Protein AF-A0AAU9MK44-F1 (afdb_monomer_lite)

Organism: NCBI:txid75947

InterPro domains:
  IPR003656 Zinc finger, BED-type [PS50808] (21-81)
  IPR036236 Zinc finger C2H2 superfamily [SSF57667] (25-75)
  IPR053031 Cuticle-associated protein [PTHR34396] (19-85)

Sequence (104 aa):
MTQKELRDWINPTRRGEGRENCTAPVWNYFELEWIKEEDGIERKWVECNYCLQLLAADPNRNGTTSINKHYNGCKLNPDNKPKEVDDKQQKLSFTKAPNGEGHV

Secondary structure (DSSP, 8-state):
--HHHHHHHH-TT-------S---GGGGGEEEEEEE-TTS-EEEEEEETTT--EEE--TTTTTTHHHHHHHTT-TT-TT------------------TTS----

Foldseek 3Di:
DDPVVVVCVVDVPQPDDDPDDDDDPLCVQWDWDFDQDPVRDTFIWIAGPFPRDIDGPHCVPPNCPRSVCCSQPPPRPPVNDPPPPPVPPDDPDDDDDPPRDDDD

Radius of gyration: 20.93 Å; chains: 1; bounding box: 69×35×36 Å

Structure (mmCIF, N/CA/C/O backbone):
data_AF-A0AAU9MK44-F1
#
_entry.id   AF-A0AAU9MK44-F1
#
loop_
_atom_site.group_PDB
_atom_site.id
_atom_site.type_symbol
_atom_site.label_atom_id
_atom_site.label_alt_id
_atom_site.label_comp_id
_atom_site.label_asym_id
_atom_site.label_entity_id
_atom_site.label_seq_id
_atom_site.pdbx_PDB_ins_code
_atom_site.Cartn_x
_atom_site.Cartn_y
_atom_site.Cartn_z
_atom_site.occupancy
_atom_site.B_iso_or_equiv
_atom_site.auth_seq_id
_atom_site.auth_comp_id
_atom_site.auth_asym_id
_atom_site.auth_atom_id
_atom_site.pdbx_PDB_model_num
ATOM 1 N N . MET A 1 1 ? -11.901 -22.096 -12.424 1.00 49.41 1 MET A N 1
ATOM 2 C CA . MET A 1 1 ? -12.005 -20.970 -11.480 1.00 49.41 1 MET A CA 1
ATOM 3 C C . MET A 1 1 ? -10.617 -20.490 -11.141 1.00 49.41 1 MET A C 1
ATOM 5 O O . MET A 1 1 ? -9.848 -21.212 -10.517 1.00 49.41 1 MET A O 1
ATOM 9 N N . THR A 1 2 ? -10.277 -19.308 -11.626 1.00 55.03 2 THR A N 1
ATOM 10 C CA . THR A 1 2 ? -9.048 -18.601 -11.264 1.00 55.03 2 THR A CA 1
ATOM 11 C C . THR A 1 2 ? -9.226 -17.927 -9.898 1.00 55.03 2 THR A C 1
ATOM 13 O O . THR A 1 2 ? -10.346 -17.623 -9.495 1.00 55.03 2 THR A O 1
ATOM 16 N N . GLN A 1 3 ? -8.137 -17.672 -9.163 1.00 50.19 3 GLN A N 1
ATOM 17 C CA . GLN A 1 3 ? -8.198 -16.979 -7.860 1.00 50.19 3 GLN A CA 1
ATOM 18 C C . GLN A 1 3 ? -8.895 -15.608 -7.942 1.00 50.19 3 GLN A C 1
ATOM 20 O O . GLN A 1 3 ? -9.513 -15.168 -6.975 1.00 50.19 3 GLN A O 1
ATOM 25 N N . LYS A 1 4 ? -8.842 -14.969 -9.117 1.00 50.84 4 LYS A N 1
ATOM 26 C CA . LYS A 1 4 ? -9.552 -13.726 -9.430 1.00 50.84 4 LYS A CA 1
ATOM 27 C C . LYS A 1 4 ? -11.074 -13.910 -9.396 1.00 50.84 4 LYS A C 1
ATOM 29 O O . LYS A 1 4 ? -11.757 -13.164 -8.706 1.00 50.84 4 LYS A O 1
ATOM 34 N N . GLU A 1 5 ? -11.584 -14.959 -10.042 1.00 55.22 5 GLU A N 1
ATOM 35 C CA . GLU A 1 5 ? -13.020 -15.280 -10.068 1.00 55.22 5 GLU A CA 1
ATOM 36 C C . GLU A 1 5 ? -13.576 -15.622 -8.678 1.00 55.22 5 GLU A C 1
ATOM 38 O O . GLU A 1 5 ? -14.721 -15.294 -8.378 1.00 55.22 5 GLU A O 1
ATOM 43 N N . LEU A 1 6 ? -12.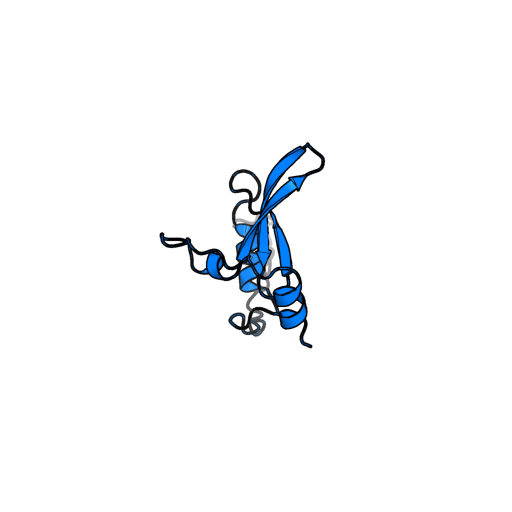765 -16.232 -7.803 1.00 58.38 6 LEU A N 1
ATOM 44 C CA . LEU A 1 6 ? -13.163 -16.511 -6.419 1.00 58.38 6 LEU A CA 1
ATOM 45 C C . LEU A 1 6 ? -13.332 -15.213 -5.604 1.00 58.38 6 LEU A C 1
ATOM 47 O O . LEU A 1 6 ? -14.253 -15.099 -4.801 1.00 58.38 6 LEU A O 1
ATOM 51 N N . ARG A 1 7 ? -12.466 -14.214 -5.828 1.00 54.72 7 ARG A N 1
ATOM 52 C CA . ARG A 1 7 ? -12.503 -12.918 -5.128 1.00 54.72 7 ARG A CA 1
ATOM 53 C C . ARG A 1 7 ? -13.651 -12.029 -5.613 1.00 54.72 7 ARG A C 1
ATOM 55 O O . ARG A 1 7 ? -14.341 -11.458 -4.770 1.00 54.72 7 ARG A O 1
ATOM 62 N N . ASP A 1 8 ? -13.890 -11.961 -6.928 1.00 58.19 8 ASP A N 1
ATOM 63 C CA . ASP A 1 8 ? -15.041 -11.246 -7.511 1.00 58.19 8 ASP A CA 1
ATOM 64 C C . ASP A 1 8 ? -16.387 -11.827 -7.006 1.00 58.19 8 ASP A C 1
ATOM 66 O O . ASP A 1 8 ? -17.354 -11.083 -6.853 1.00 58.19 8 ASP A O 1
ATOM 70 N N . TRP A 1 9 ? -16.449 -13.128 -6.676 1.00 56.31 9 TRP A N 1
ATOM 71 C CA . TRP A 1 9 ? -17.639 -13.766 -6.088 1.00 56.31 9 TRP A CA 1
ATOM 72 C C . TRP A 1 9 ? -17.825 -13.463 -4.591 1.00 56.31 9 TRP A C 1
ATOM 74 O O . TRP A 1 9 ? -18.950 -13.264 -4.139 1.00 56.31 9 TRP A O 1
ATOM 84 N N . ILE A 1 10 ? -16.736 -13.397 -3.815 1.00 57.56 10 ILE A N 1
ATOM 85 C CA . ILE A 1 10 ? -16.794 -13.142 -2.362 1.00 57.56 10 ILE A CA 1
ATOM 86 C C . ILE A 1 10 ? -17.027 -11.649 -2.053 1.00 57.56 10 ILE A C 1
ATOM 88 O O . ILE A 1 10 ? -17.623 -11.328 -1.028 1.00 57.56 10 ILE A O 1
ATOM 92 N N . ASN A 1 11 ? -16.577 -10.721 -2.906 1.00 49.50 11 ASN A N 1
ATOM 93 C CA . ASN A 1 11 ? -16.716 -9.276 -2.677 1.00 49.50 11 ASN A CA 1
ATOM 94 C C . ASN A 1 11 ? -17.042 -8.499 -3.971 1.00 49.50 11 ASN A C 1
ATOM 96 O O . ASN A 1 11 ? -16.169 -7.829 -4.528 1.00 49.50 11 ASN A O 1
ATOM 100 N N . PRO A 1 12 ? -18.305 -8.528 -4.433 1.00 45.81 12 PRO A N 1
ATOM 101 C CA . PRO A 1 12 ? -18.699 -7.942 -5.718 1.00 45.81 12 PRO A CA 1
ATOM 102 C C . PRO A 1 12 ? -18.720 -6.398 -5.759 1.00 45.81 12 PRO A C 1
ATOM 104 O O . PRO A 1 12 ? -18.832 -5.824 -6.838 1.00 45.81 12 PRO A O 1
ATOM 107 N N . THR A 1 13 ? -18.607 -5.700 -4.622 1.00 46.16 13 THR A N 1
ATOM 108 C CA . THR A 1 13 ? -18.880 -4.248 -4.505 1.00 46.16 13 THR A CA 1
ATOM 109 C C . THR A 1 13 ? -17.653 -3.344 -4.323 1.00 46.16 13 THR A C 1
ATOM 111 O O . THR A 1 13 ? -17.810 -2.149 -4.102 1.00 46.16 13 THR A O 1
ATOM 114 N N . ARG A 1 14 ? -16.418 -3.854 -4.420 1.00 50.38 14 ARG A N 1
ATOM 115 C CA . ARG A 1 14 ? -15.206 -3.084 -4.046 1.00 50.38 14 ARG A CA 1
ATOM 116 C C . ARG A 1 14 ? -14.522 -2.299 -5.173 1.00 50.38 14 ARG A C 1
ATOM 118 O O . ARG A 1 14 ? -13.396 -1.849 -4.989 1.00 50.38 14 ARG A O 1
ATOM 125 N N . ARG A 1 15 ? -15.145 -2.125 -6.342 1.00 46.78 15 ARG A N 1
ATOM 126 C CA . ARG A 1 15 ? -14.590 -1.230 -7.373 1.00 46.78 15 ARG A CA 1
ATOM 127 C C . ARG A 1 15 ? -14.925 0.204 -6.982 1.00 46.78 15 ARG A C 1
ATOM 129 O O . ARG A 1 15 ? -16.025 0.669 -7.247 1.00 46.78 15 ARG A O 1
ATOM 136 N N . GLY A 1 16 ? -13.995 0.859 -6.291 1.00 46.72 16 GLY A N 1
ATOM 137 C CA . GLY A 1 16 ? -14.136 2.244 -5.862 1.00 46.72 16 GLY A CA 1
ATOM 138 C C . GLY A 1 16 ? -14.294 3.188 -7.052 1.00 46.72 16 GLY A C 1
ATOM 139 O O . GLY A 1 16 ? -13.316 3.566 -7.694 1.00 46.72 16 GLY A O 1
ATOM 140 N N . GLU A 1 17 ? -15.528 3.593 -7.326 1.00 43.44 17 GLU A N 1
ATOM 141 C CA . GLU A 1 17 ? -15.819 4.829 -8.044 1.00 43.44 17 GLU A CA 1
ATOM 142 C C . GLU A 1 17 ? -15.355 6.001 -7.159 1.00 43.44 17 GLU A C 1
ATOM 144 O O . GLU A 1 17 ? -15.819 6.147 -6.029 1.00 43.44 17 GLU A O 1
ATOM 149 N N . GLY A 1 18 ? -14.396 6.808 -7.637 1.00 47.28 18 GLY A N 1
ATOM 150 C CA . GLY A 1 18 ? -14.017 8.066 -6.974 1.00 47.28 18 GLY A CA 1
ATOM 151 C C . GLY A 1 18 ? -12.540 8.261 -6.607 1.00 47.28 18 GLY A C 1
ATOM 152 O O . GLY A 1 18 ? -12.235 8.692 -5.497 1.00 47.28 18 GLY A O 1
ATOM 153 N N . ARG A 1 19 ? -11.597 8.019 -7.528 1.00 51.47 19 ARG A N 1
ATOM 154 C CA . ARG A 1 19 ? -10.249 8.630 -7.450 1.00 51.47 19 ARG A CA 1
ATOM 155 C C . ARG A 1 19 ? -9.928 9.460 -8.691 1.00 51.47 19 ARG A C 1
ATOM 157 O O . ARG A 1 19 ? -8.862 9.348 -9.286 1.00 51.47 19 ARG A O 1
ATOM 164 N N . GLU A 1 20 ? -10.853 10.329 -9.073 1.00 46.97 20 GLU A N 1
ATOM 165 C CA . GLU A 1 20 ? -10.498 11.532 -9.819 1.00 46.97 20 GLU A CA 1
ATOM 166 C C . GLU A 1 20 ? -9.817 12.488 -8.831 1.00 46.97 20 GLU A C 1
ATOM 168 O O . GLU A 1 20 ? -10.427 12.842 -7.831 1.00 46.97 20 GLU A O 1
ATOM 173 N N . ASN A 1 21 ? -8.529 12.782 -9.043 1.00 44.53 21 ASN A N 1
ATOM 174 C CA . ASN A 1 21 ? -7.704 13.870 -8.476 1.00 44.53 21 ASN A CA 1
ATOM 175 C C . ASN A 1 21 ? -6.287 13.368 -8.123 1.00 44.53 21 ASN A C 1
ATOM 177 O O . ASN A 1 21 ? -6.031 12.833 -7.047 1.00 44.53 21 ASN A O 1
ATOM 181 N N . CYS A 1 22 ? -5.361 13.564 -9.069 1.00 42.91 22 CYS A N 1
ATOM 182 C CA . CYS A 1 22 ? -3.913 13.749 -8.882 1.00 42.91 22 CYS A CA 1
ATOM 183 C C . CYS A 1 22 ? -3.171 12.813 -7.908 1.0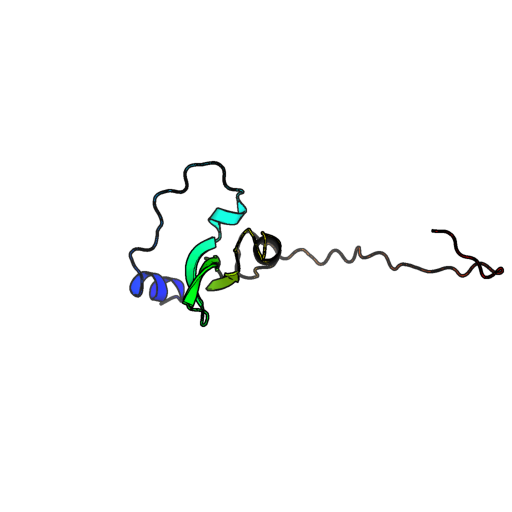0 42.91 22 CYS A C 1
ATOM 185 O O . CYS A 1 22 ? -2.275 13.255 -7.188 1.00 42.91 22 CYS A O 1
ATOM 187 N N . THR A 1 23 ? -3.484 11.518 -7.887 1.00 56.44 23 THR A N 1
ATOM 188 C CA . THR A 1 23 ? -2.660 10.543 -7.160 1.00 56.44 23 THR A CA 1
ATOM 189 C C . THR A 1 23 ? -1.621 9.932 -8.097 1.00 56.44 23 THR A C 1
ATOM 191 O O . THR A 1 23 ? -1.887 9.675 -9.269 1.00 56.44 23 THR A O 1
ATOM 194 N N . ALA A 1 24 ? -0.391 9.760 -7.600 1.00 65.81 24 ALA A N 1
ATOM 195 C CA . ALA A 1 24 ? 0.692 9.132 -8.354 1.00 65.81 24 ALA A CA 1
ATOM 196 C C . ALA A 1 24 ? 0.243 7.770 -8.941 1.00 65.81 24 ALA A C 1
ATOM 198 O O . ALA A 1 24 ? -0.507 7.059 -8.267 1.00 65.81 24 ALA A O 1
ATOM 199 N N . PRO A 1 25 ? 0.730 7.356 -10.133 1.00 74.00 25 PRO A N 1
ATOM 200 C CA . PRO A 1 25 ? 0.253 6.158 -10.841 1.00 74.00 25 PRO A CA 1
ATOM 201 C C . PRO A 1 25 ? 0.259 4.877 -10.000 1.00 74.00 25 PRO A C 1
ATOM 203 O O . PRO A 1 25 ? -0.553 3.984 -10.224 1.00 74.00 25 PRO A O 1
ATOM 206 N N . VAL A 1 26 ? 1.151 4.812 -9.006 1.00 76.00 26 VAL A N 1
ATOM 207 C CA . VAL A 1 26 ? 1.268 3.722 -8.034 1.00 76.00 26 VAL A CA 1
ATOM 208 C C . VAL A 1 26 ? -0.067 3.379 -7.371 1.00 76.00 26 VAL A C 1
ATOM 210 O O . VAL A 1 26 ? -0.381 2.204 -7.233 1.00 76.00 26 VAL A O 1
ATOM 213 N N . TRP A 1 27 ? -0.896 4.369 -7.029 1.00 78.81 27 TRP A N 1
ATOM 214 C CA . TRP A 1 27 ? -2.134 4.160 -6.270 1.00 78.81 27 TRP A CA 1
ATOM 215 C C . TRP A 1 27 ? -3.244 3.463 -7.062 1.00 78.81 27 TRP A C 1
ATOM 217 O O . TRP A 1 27 ? -4.205 3.005 -6.454 1.00 78.81 27 TRP A O 1
ATOM 227 N N . ASN A 1 28 ? -3.102 3.328 -8.383 1.00 81.38 28 ASN A N 1
ATOM 228 C CA . ASN A 1 28 ? -4.026 2.554 -9.220 1.00 81.38 28 ASN A CA 1
ATOM 229 C C . ASN A 1 28 ? -3.840 1.034 -9.054 1.00 81.38 28 ASN A C 1
ATOM 231 O O . ASN A 1 28 ? -4.695 0.247 -9.450 1.00 81.38 28 ASN A O 1
ATOM 235 N N . TYR A 1 29 ? -2.716 0.608 -8.472 1.00 79.50 29 TYR A N 1
ATOM 236 C CA . TYR A 1 29 ? -2.360 -0.802 -8.284 1.00 79.50 29 TYR A CA 1
ATOM 237 C C . TYR A 1 29 ? -2.725 -1.314 -6.882 1.00 79.50 29 TYR A C 1
ATOM 239 O O . TYR A 1 29 ? -2.504 -2.492 -6.579 1.00 79.50 29 TYR A O 1
ATOM 247 N N . PHE A 1 30 ? -3.281 -0.436 -6.040 1.00 85.56 30 PHE A N 1
ATOM 248 C CA . PHE A 1 30 ? -3.603 -0.719 -4.649 1.00 85.56 30 PHE A CA 1
ATOM 249 C C . PHE A 1 30 ? -4.989 -0.200 -4.259 1.00 85.56 30 PHE A C 1
ATOM 251 O O . PHE A 1 30 ? -5.331 0.963 -4.499 1.00 85.56 30 PHE A O 1
ATOM 258 N N . GLU A 1 31 ? -5.738 -1.035 -3.551 1.00 85.88 31 GLU A N 1
ATOM 259 C CA . GLU A 1 31 ? -6.975 -0.637 -2.883 1.00 85.88 31 GLU A CA 1
ATOM 260 C C . GLU A 1 31 ? -6.686 -0.153 -1.469 1.00 85.88 31 GLU A C 1
ATOM 262 O O . GLU A 1 31 ? -5.757 -0.629 -0.825 1.00 85.88 31 GLU A O 1
ATOM 267 N N . LEU A 1 32 ? -7.457 0.827 -0.995 1.00 84.88 32 LEU A N 1
ATOM 268 C CA . LEU A 1 32 ? -7.326 1.320 0.376 1.00 84.88 32 LEU A CA 1
ATOM 269 C C . LEU A 1 32 ? -8.269 0.554 1.290 1.00 84.88 32 LEU A C 1
ATOM 271 O O . LEU A 1 32 ? -9.461 0.472 1.009 1.00 84.88 32 LEU A O 1
ATOM 275 N N . GLU A 1 33 ? -7.748 0.094 2.419 1.00 85.12 33 GLU A N 1
ATOM 276 C CA . GLU A 1 33 ? -8.536 -0.512 3.485 1.00 85.12 33 GLU A CA 1
ATOM 277 C C . GLU A 1 33 ? -8.235 0.180 4.815 1.00 85.12 33 GLU A C 1
ATOM 279 O O . GLU A 1 33 ? -7.093 0.519 5.119 1.00 85.12 33 GLU A O 1
ATOM 284 N N . TRP A 1 34 ? -9.269 0.416 5.618 1.00 84.44 34 TRP A N 1
ATOM 285 C CA . TRP A 1 34 ? -9.115 0.886 6.992 1.00 84.44 34 TRP A CA 1
ATOM 286 C C . TRP A 1 34 ? -9.233 -0.318 7.913 1.00 84.44 34 TRP A C 1
ATOM 288 O O . TRP A 1 34 ? -10.271 -0.975 7.948 1.00 84.44 34 TRP A O 1
ATOM 298 N N . ILE A 1 35 ? -8.153 -0.629 8.625 1.00 85.19 35 ILE A N 1
ATOM 299 C CA . ILE A 1 35 ? -8.094 -1.784 9.518 1.00 85.19 35 ILE A CA 1
ATOM 300 C C . ILE A 1 35 ? -8.032 -1.269 10.945 1.00 85.19 35 ILE A C 1
ATOM 302 O O . ILE A 1 35 ? -7.152 -0.482 11.299 1.00 85.19 35 ILE A O 1
ATOM 306 N N . LYS A 1 36 ? -8.979 -1.722 11.767 1.00 86.69 36 LYS A N 1
ATOM 307 C CA . LYS A 1 36 ? -8.952 -1.503 13.208 1.00 86.69 36 LYS A CA 1
ATOM 308 C C . LYS A 1 36 ? -7.958 -2.474 13.825 1.00 86.69 36 LYS A C 1
ATOM 310 O O . LYS A 1 36 ? -8.160 -3.684 13.781 1.00 86.69 36 LYS A O 1
ATOM 315 N N . GLU A 1 37 ? -6.877 -1.935 14.363 1.00 82.25 37 GLU A N 1
ATOM 316 C CA . GLU A 1 37 ? -5.851 -2.740 15.019 1.00 82.25 37 GLU A CA 1
ATOM 317 C C . GLU A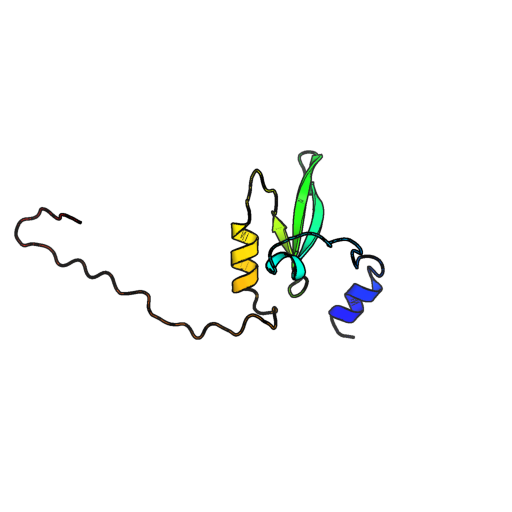 1 37 ? -6.229 -3.048 16.475 1.00 82.25 37 GLU A C 1
ATOM 319 O O . GLU A 1 37 ? -7.240 -2.558 16.984 1.00 82.25 37 GLU A O 1
ATOM 324 N N . GLU A 1 38 ? -5.422 -3.866 17.154 1.00 85.19 38 GLU A N 1
ATOM 325 C CA . GLU A 1 38 ? -5.672 -4.315 18.535 1.00 85.19 38 GLU A CA 1
ATOM 326 C C . GLU A 1 38 ? -5.782 -3.153 19.535 1.00 85.19 38 GLU A C 1
ATOM 328 O O . GLU A 1 38 ? -6.551 -3.228 20.490 1.00 85.19 38 GLU A O 1
ATOM 333 N N . ASP A 1 39 ? -5.107 -2.034 19.257 1.00 83.38 39 ASP A N 1
ATOM 334 C CA . ASP A 1 39 ? -5.201 -0.790 20.033 1.00 83.38 39 ASP A CA 1
ATOM 335 C C . ASP A 1 39 ? -6.576 -0.094 19.906 1.00 83.38 39 ASP A C 1
ATOM 337 O O . ASP A 1 39 ? -6.811 0.963 20.491 1.00 83.38 39 ASP A O 1
ATOM 341 N N . GLY A 1 40 ? -7.478 -0.626 19.077 1.00 86.12 40 GLY A N 1
ATOM 342 C CA . GLY A 1 40 ? -8.776 -0.036 18.764 1.00 86.12 40 GLY A CA 1
ATOM 343 C C . GLY A 1 40 ? -8.713 1.155 17.803 1.00 86.12 40 GLY A C 1
ATOM 344 O O . GLY A 1 40 ? -9.752 1.745 17.509 1.00 86.12 40 GLY A O 1
ATOM 345 N N . ILE A 1 41 ? -7.524 1.495 17.301 1.00 84.38 41 ILE A N 1
ATOM 346 C CA . ILE A 1 41 ? -7.296 2.599 16.365 1.00 84.38 41 ILE A CA 1
ATOM 347 C C . ILE A 1 41 ? -7.424 2.077 14.934 1.00 84.38 41 ILE A C 1
ATOM 349 O O . ILE A 1 41 ? -6.768 1.106 14.554 1.00 84.38 41 ILE A O 1
ATOM 353 N N . GLU A 1 42 ? -8.243 2.749 14.130 1.00 84.06 42 GLU A N 1
ATOM 354 C CA . GLU A 1 42 ? -8.342 2.501 12.694 1.00 84.06 42 GLU A CA 1
ATOM 355 C C . GLU A 1 42 ? -7.134 3.110 11.985 1.00 84.06 42 GLU A C 1
ATOM 357 O O . GLU A 1 42 ? -6.901 4.320 12.039 1.00 84.06 42 GLU A O 1
ATOM 362 N N . ARG A 1 43 ? -6.339 2.262 11.333 1.00 84.06 43 ARG A N 1
ATOM 363 C CA . ARG A 1 43 ? -5.168 2.679 10.561 1.00 84.06 43 ARG A CA 1
ATOM 364 C C . ARG A 1 43 ? -5.421 2.464 9.079 1.00 84.06 43 ARG A C 1
ATOM 366 O O . ARG A 1 43 ? -6.177 1.582 8.672 1.00 84.06 43 ARG A O 1
ATOM 373 N N . LYS A 1 44 ? -4.771 3.294 8.268 1.00 85.75 44 LYS A N 1
ATOM 374 C CA . LYS A 1 44 ? -4.859 3.225 6.812 1.00 85.75 44 LYS A CA 1
ATOM 375 C C . LYS A 1 44 ? -3.903 2.158 6.283 1.00 85.75 44 LYS A C 1
ATOM 377 O O . LYS A 1 44 ? -2.685 2.258 6.443 1.00 85.75 44 LYS A O 1
ATOM 382 N N . TRP A 1 45 ? -4.463 1.164 5.618 1.00 88.12 45 TRP A N 1
ATOM 383 C CA . TRP A 1 45 ? -3.767 0.078 4.950 1.00 88.12 45 TRP A CA 1
ATOM 384 C C . TRP A 1 45 ? -4.054 0.118 3.451 1.00 88.12 45 TRP A C 1
ATOM 386 O O . TRP A 1 45 ? -4.998 0.758 2.984 1.00 88.12 45 TRP A O 1
ATOM 396 N N . VAL A 1 46 ? -3.198 -0.541 2.682 1.00 88.62 46 VAL A N 1
ATOM 397 C CA . VAL A 1 46 ? -3.428 -0.805 1.266 1.00 88.62 46 VAL A CA 1
ATOM 398 C C . VAL A 1 46 ? -3.311 -2.285 0.970 1.00 88.62 46 VAL A C 1
ATOM 400 O O . VAL A 1 46 ? -2.417 -2.949 1.487 1.00 88.62 46 VAL A O 1
ATOM 403 N N . GLU A 1 47 ? -4.156 -2.780 0.080 1.00 88.19 47 GLU A N 1
ATOM 404 C CA . GLU A 1 47 ? -4.068 -4.125 -0.471 1.00 88.19 47 GLU A CA 1
ATOM 405 C C . GLU A 1 47 ? -3.590 -4.050 -1.924 1.00 88.19 47 GLU A C 1
ATOM 407 O O . GLU A 1 47 ? -4.125 -3.295 -2.737 1.00 88.19 47 GLU A O 1
ATOM 412 N N . CYS A 1 48 ? -2.571 -4.832 -2.280 1.00 88.38 48 CYS A N 1
ATOM 413 C CA . CYS A 1 48 ? -2.154 -4.951 -3.675 1.00 88.38 48 CYS A CA 1
ATOM 414 C C . CYS A 1 48 ? -3.195 -5.721 -4.496 1.00 88.38 48 CYS A C 1
ATOM 416 O O . CYS A 1 48 ? -3.515 -6.868 -4.186 1.00 88.38 48 CYS A O 1
ATOM 418 N N . ASN A 1 49 ? -3.620 -5.161 -5.629 1.00 85.50 49 ASN A N 1
ATOM 419 C CA . ASN A 1 49 ? -4.612 -5.797 -6.500 1.00 85.50 49 ASN A CA 1
ATOM 420 C C . ASN A 1 49 ? -4.147 -7.102 -7.160 1.00 85.50 49 ASN A C 1
ATOM 422 O O . ASN A 1 49 ? -4.981 -7.884 -7.616 1.00 85.50 49 ASN A O 1
ATOM 426 N N . TYR A 1 50 ? -2.837 -7.349 -7.186 1.00 84.00 50 TYR A N 1
ATOM 427 C CA . TYR A 1 50 ? -2.232 -8.476 -7.893 1.00 84.00 50 TYR A CA 1
ATOM 428 C C . TYR A 1 50 ? -1.836 -9.612 -6.955 1.00 84.00 50 TYR A C 1
ATOM 430 O O . TYR A 1 50 ? -2.179 -10.763 -7.205 1.00 84.00 50 TYR A O 1
ATOM 438 N N . CYS A 1 51 ? -1.120 -9.303 -5.871 1.00 83.50 51 CYS A N 1
ATOM 439 C CA . CYS A 1 51 ? -0.656 -10.314 -4.920 1.00 83.50 51 CYS A CA 1
ATOM 440 C C . CYS A 1 51 ? -1.458 -10.357 -3.616 1.00 83.50 51 CYS A C 1
ATOM 442 O O . CYS A 1 51 ? -1.127 -11.164 -2.752 1.00 83.50 51 CYS A O 1
ATOM 444 N N . LEU A 1 52 ? -2.458 -9.479 -3.458 1.00 84.81 52 LEU A N 1
ATOM 445 C CA . LEU A 1 52 ? -3.331 -9.399 -2.278 1.00 84.81 52 LEU A CA 1
ATOM 446 C C . LEU A 1 52 ? -2.577 -9.148 -0.967 1.00 84.81 52 LEU A C 1
ATOM 448 O O . LEU A 1 52 ? -3.032 -9.498 0.116 1.00 84.81 52 LEU A O 1
ATOM 452 N N . GLN A 1 53 ? -1.379 -8.570 -1.057 1.00 86.25 53 GLN A N 1
ATOM 453 C CA . GLN A 1 53 ? -0.586 -8.278 0.124 1.00 86.25 53 GLN A CA 1
ATOM 454 C C . GLN A 1 53 ? -1.072 -6.974 0.751 1.00 86.25 53 GLN A C 1
ATOM 456 O O . GLN A 1 53 ? -1.096 -5.936 0.085 1.00 86.25 53 GLN A O 1
ATOM 461 N N . LEU A 1 54 ? -1.400 -7.048 2.038 1.00 89.31 54 LEU A N 1
ATOM 462 C CA . LEU A 1 54 ? -1.701 -5.903 2.885 1.00 89.31 54 LEU A CA 1
ATOM 463 C C . LEU A 1 54 ? -0.411 -5.197 3.313 1.00 89.31 54 LEU A C 1
ATOM 465 O O . LEU A 1 54 ? 0.542 -5.823 3.782 1.00 89.31 54 LEU A O 1
ATOM 469 N N . LEU A 1 55 ? -0.377 -3.880 3.145 1.00 88.44 55 LEU A N 1
ATOM 470 C CA . LEU A 1 55 ? 0.742 -3.017 3.506 1.00 88.44 55 LEU A CA 1
ATOM 471 C C . LEU A 1 55 ? 0.222 -1.829 4.312 1.00 88.44 55 LEU A C 1
ATOM 473 O O . LEU A 1 55 ? -0.778 -1.211 3.951 1.00 88.44 55 LEU A O 1
ATOM 477 N N . ALA A 1 56 ? 0.938 -1.462 5.370 1.00 87.31 56 ALA A N 1
ATOM 478 C CA . ALA A 1 56 ? 0.644 -0.240 6.104 1.00 87.31 56 ALA A CA 1
ATOM 479 C C . ALA A 1 56 ? 0.928 0.987 5.220 1.00 87.31 56 ALA A C 1
ATOM 481 O O . ALA A 1 56 ? 2.006 1.094 4.620 1.00 87.31 56 ALA A O 1
ATOM 482 N N . ALA A 1 57 ? -0.042 1.900 5.161 1.00 84.50 57 ALA A N 1
ATOM 483 C CA . ALA A 1 57 ? -0.042 3.088 4.306 1.00 84.50 57 ALA A CA 1
ATOM 484 C C . ALA A 1 57 ? -0.342 4.375 5.091 1.00 84.50 57 ALA A C 1
ATOM 486 O O . ALA A 1 57 ? -0.723 5.392 4.505 1.00 84.50 57 ALA A O 1
ATOM 487 N N . ASP A 1 58 ? -0.206 4.329 6.418 1.00 81.44 58 ASP A N 1
ATOM 488 C CA . ASP A 1 58 ? -0.413 5.489 7.271 1.00 81.44 58 ASP A CA 1
ATOM 489 C C . ASP A 1 58 ? 0.612 6.591 6.925 1.00 81.44 58 ASP A C 1
ATOM 491 O O . ASP A 1 58 ? 1.826 6.361 7.031 1.00 81.44 58 ASP A O 1
ATOM 495 N N . PRO A 1 59 ? 0.159 7.785 6.499 1.00 73.25 59 PRO A N 1
ATOM 496 C CA . PRO A 1 59 ? 1.054 8.840 6.035 1.00 73.25 59 PRO A CA 1
ATOM 497 C C . PRO A 1 59 ? 1.900 9.446 7.160 1.00 73.25 59 PRO A C 1
ATOM 499 O O . PRO A 1 59 ? 2.977 9.962 6.881 1.00 73.25 59 PRO A O 1
ATOM 502 N N . ASN A 1 60 ? 1.445 9.368 8.414 1.00 77.06 60 ASN A N 1
ATOM 503 C CA . ASN A 1 60 ? 2.135 9.952 9.561 1.00 77.06 60 ASN A CA 1
ATOM 504 C C . ASN A 1 60 ? 3.172 8.996 10.159 1.00 77.06 60 ASN A C 1
ATOM 506 O O . ASN A 1 60 ? 4.126 9.444 10.790 1.00 77.06 60 ASN A O 1
ATOM 510 N N . ARG A 1 61 ? 2.986 7.681 9.985 1.00 76.88 61 ARG A N 1
ATOM 511 C CA . ARG A 1 61 ? 3.826 6.656 10.626 1.00 76.88 61 ARG A CA 1
ATOM 512 C C . ARG A 1 61 ? 4.716 5.890 9.656 1.00 76.88 61 A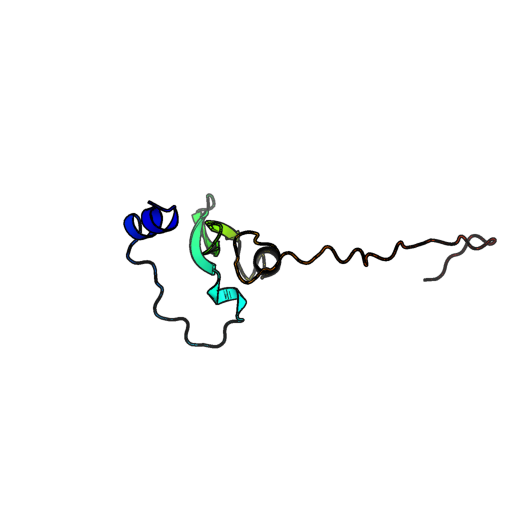RG A C 1
ATOM 514 O O . ARG A 1 61 ? 5.872 5.628 9.973 1.00 76.88 61 ARG A O 1
ATOM 521 N N . ASN A 1 62 ? 4.189 5.506 8.496 1.00 78.06 62 ASN A N 1
ATOM 522 C CA . ASN A 1 62 ? 4.838 4.545 7.598 1.00 78.06 62 ASN A CA 1
ATOM 523 C C . ASN A 1 62 ? 5.296 5.180 6.278 1.00 78.06 62 ASN A C 1
ATOM 525 O O . ASN A 1 62 ? 6.241 4.690 5.654 1.00 78.06 62 ASN A O 1
ATOM 529 N N . GLY A 1 63 ? 4.648 6.271 5.857 1.00 77.69 63 GLY A N 1
ATOM 530 C CA . GLY A 1 63 ? 4.915 6.913 4.574 1.00 77.69 63 GLY A CA 1
ATOM 531 C C . GLY A 1 63 ? 4.585 6.000 3.385 1.00 77.69 63 GLY A C 1
ATOM 532 O O . GLY A 1 63 ? 3.780 5.077 3.488 1.00 77.69 63 GLY A O 1
ATOM 533 N N . THR A 1 64 ? 5.205 6.253 2.229 1.00 81.50 64 THR A N 1
ATOM 534 C CA . THR A 1 64 ? 4.929 5.525 0.970 1.00 81.50 64 THR A CA 1
ATOM 535 C C . THR A 1 64 ? 6.036 4.551 0.561 1.00 81.50 64 THR A C 1
ATOM 537 O O . THR A 1 64 ? 5.947 3.907 -0.485 1.00 81.50 64 THR A O 1
ATOM 540 N N . THR A 1 65 ? 7.087 4.402 1.373 1.00 84.38 65 THR A N 1
ATOM 541 C CA . THR A 1 65 ? 8.262 3.574 1.050 1.00 84.38 65 THR A CA 1
ATOM 542 C C . THR A 1 65 ? 7.905 2.097 0.872 1.00 84.38 65 THR A C 1
ATOM 544 O O . THR A 1 65 ? 8.372 1.464 -0.075 1.00 84.38 65 THR A O 1
ATOM 547 N N . SER A 1 66 ? 7.052 1.548 1.743 1.00 85.19 66 SER A N 1
ATOM 548 C CA . SER A 1 66 ? 6.565 0.160 1.665 1.00 85.19 66 SER A CA 1
ATOM 549 C C . SER A 1 66 ? 5.816 -0.100 0.355 1.00 85.19 66 SER A C 1
ATOM 551 O O . SER A 1 66 ? 6.094 -1.079 -0.339 1.00 85.19 66 SER A O 1
ATOM 553 N N . ILE A 1 67 ? 4.928 0.823 -0.012 1.00 87.00 67 ILE A N 1
ATOM 554 C CA . ILE A 1 67 ? 4.098 0.777 -1.218 1.00 87.00 67 ILE A CA 1
ATOM 555 C C . ILE A 1 67 ? 4.976 0.864 -2.464 1.00 87.00 67 ILE A C 1
ATOM 557 O O . ILE A 1 67 ? 4.858 0.030 -3.355 1.00 87.00 67 ILE A O 1
ATOM 561 N N . ASN A 1 68 ? 5.915 1.811 -2.507 1.00 84.62 68 ASN A N 1
ATOM 562 C CA . ASN A 1 68 ? 6.832 1.971 -3.635 1.00 84.62 68 ASN A CA 1
ATOM 563 C C . ASN A 1 68 ? 7.748 0.754 -3.809 1.00 84.62 68 ASN A C 1
ATOM 565 O O . ASN A 1 68 ? 7.960 0.292 -4.931 1.00 84.62 68 ASN A O 1
ATOM 569 N N . LYS A 1 69 ? 8.276 0.199 -2.712 1.00 86.12 69 LYS A N 1
ATOM 570 C CA . LYS A 1 69 ? 9.085 -1.026 -2.758 1.00 86.12 69 LYS A CA 1
ATOM 571 C C . LYS A 1 69 ? 8.267 -2.200 -3.288 1.00 86.12 69 LYS A C 1
ATOM 573 O O . LYS A 1 69 ? 8.764 -2.963 -4.111 1.00 86.12 69 LYS A O 1
ATOM 578 N N . HIS A 1 70 ? 7.022 -2.328 -2.839 1.00 89.19 70 HIS A N 1
ATOM 579 C CA . HIS A 1 70 ? 6.128 -3.369 -3.317 1.00 89.19 70 HIS A CA 1
ATOM 580 C C . HIS A 1 70 ? 5.775 -3.179 -4.794 1.00 89.19 70 HIS A C 1
ATOM 582 O O . HIS A 1 70 ? 5.902 -4.115 -5.570 1.00 89.19 70 HIS A O 1
ATOM 588 N N . TYR A 1 71 ? 5.411 -1.969 -5.211 1.00 84.19 71 TYR A N 1
ATOM 589 C CA . TYR A 1 71 ? 5.067 -1.644 -6.595 1.00 84.19 71 TYR A CA 1
ATOM 590 C C . TYR A 1 71 ? 6.172 -2.040 -7.587 1.00 84.19 71 TYR A C 1
ATOM 592 O O . TYR A 1 71 ? 5.895 -2.708 -8.581 1.00 84.19 71 TYR A O 1
ATOM 600 N N . ASN A 1 72 ? 7.428 -1.714 -7.259 1.00 82.25 72 ASN A N 1
ATOM 601 C CA . ASN A 1 72 ? 8.610 -2.043 -8.066 1.00 82.25 72 ASN A CA 1
ATOM 602 C C . ASN A 1 72 ? 9.102 -3.496 -7.908 1.00 82.25 72 ASN A C 1
ATOM 604 O O . ASN A 1 72 ? 10.023 -3.916 -8.606 1.00 82.25 72 ASN A O 1
ATOM 608 N N . GLY A 1 73 ? 8.578 -4.253 -6.942 1.00 81.75 73 GLY A N 1
ATOM 609 C CA . GLY A 1 73 ? 9.067 -5.592 -6.588 1.00 81.75 73 GLY A CA 1
ATOM 610 C C . GLY A 1 73 ? 8.018 -6.697 -6.689 1.00 81.75 73 GLY A C 1
ATOM 611 O O . GLY A 1 73 ? 8.352 -7.874 -6.546 1.00 81.75 73 GLY A O 1
ATOM 612 N N . CYS A 1 74 ? 6.753 -6.348 -6.915 1.00 83.44 74 CYS A N 1
ATOM 613 C CA . CYS A 1 74 ? 5.659 -7.301 -6.960 1.00 83.44 74 CYS A CA 1
ATOM 614 C C . CYS A 1 74 ? 5.829 -8.201 -8.182 1.00 83.44 74 CYS A C 1
ATOM 616 O O . CYS A 1 74 ? 5.777 -7.739 -9.319 1.00 83.44 74 CYS A O 1
ATOM 618 N N . LYS A 1 75 ? 6.037 -9.498 -7.938 1.00 78.81 75 LYS A N 1
ATOM 619 C CA . LYS A 1 75 ? 6.236 -10.513 -8.987 1.00 78.81 75 LYS A CA 1
ATOM 620 C C . LYS A 1 75 ? 4.968 -10.788 -9.797 1.00 78.81 75 LYS A C 1
ATOM 622 O O . LYS A 1 75 ? 5.045 -11.358 -10.876 1.00 78.81 75 LYS A O 1
ATOM 627 N N . LEU A 1 76 ? 3.812 -10.433 -9.237 1.00 78.31 76 LEU A N 1
ATOM 628 C CA . LEU A 1 76 ? 2.497 -10.622 -9.847 1.00 78.31 76 LEU A CA 1
ATOM 629 C C . LEU A 1 76 ? 1.991 -9.352 -10.543 1.00 78.31 76 LEU A C 1
ATOM 631 O O . LEU A 1 76 ? 0.950 -9.401 -11.192 1.00 78.31 76 LEU A O 1
ATOM 635 N N . ASN A 1 77 ? 2.709 -8.229 -10.42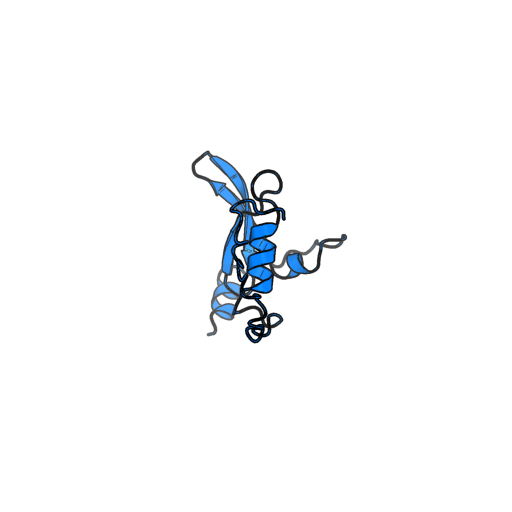2 1.00 77.75 77 ASN A N 1
ATOM 636 C CA . ASN A 1 77 ? 2.389 -7.012 -11.155 1.00 77.75 77 ASN A CA 1
ATOM 637 C C . ASN A 1 77 ? 2.862 -7.171 -12.615 1.00 77.75 77 ASN A C 1
ATOM 639 O O . ASN A 1 77 ? 4.071 -7.266 -12.831 1.00 77.75 77 ASN A O 1
ATOM 643 N N . PRO A 1 78 ? 1.958 -7.197 -13.612 1.00 70.31 78 PRO A N 1
ATOM 644 C CA . PRO A 1 78 ? 2.317 -7.417 -15.015 1.00 70.31 78 PRO A CA 1
ATOM 645 C C . PRO A 1 78 ? 3.195 -6.301 -15.599 1.00 70.31 78 PRO A C 1
ATOM 647 O O . PRO A 1 78 ? 3.947 -6.549 -16.539 1.00 70.31 78 PRO A O 1
ATOM 650 N N . ASP A 1 79 ? 3.135 -5.094 -15.029 1.00 71.56 79 ASP A N 1
ATOM 651 C CA . ASP A 1 79 ? 3.980 -3.960 -15.427 1.00 71.56 79 ASP A CA 1
ATOM 652 C C . ASP A 1 79 ? 5.419 -4.097 -14.909 1.00 71.56 79 ASP A C 1
ATOM 654 O O . ASP A 1 79 ? 6.367 -3.529 -15.455 1.00 71.56 79 ASP A O 1
ATOM 658 N N . ASN A 1 80 ? 5.605 -4.905 -13.865 1.00 68.31 80 ASN A N 1
ATOM 659 C CA . ASN A 1 80 ? 6.900 -5.145 -13.268 1.00 68.31 80 ASN A CA 1
ATOM 660 C C . ASN A 1 80 ? 7.605 -6.267 -14.031 1.00 68.31 80 ASN A C 1
ATOM 662 O O . ASN A 1 80 ? 7.678 -7.415 -13.587 1.00 68.31 80 ASN A O 1
ATOM 666 N N . LYS A 1 81 ? 8.131 -5.934 -15.215 1.00 58.56 81 LYS A N 1
ATOM 667 C CA . LYS A 1 81 ? 9.106 -6.802 -15.881 1.00 58.56 81 LYS A CA 1
ATOM 668 C C . LYS A 1 81 ? 10.221 -7.071 -14.869 1.00 58.56 81 LYS A C 1
ATOM 670 O O . LYS A 1 81 ? 10.666 -6.112 -14.229 1.00 58.56 81 LYS A O 1
ATOM 675 N N . PRO A 1 82 ? 10.652 -8.331 -14.671 1.00 56.12 82 PRO A N 1
ATOM 676 C CA . PRO A 1 82 ? 11.777 -8.603 -13.796 1.00 56.12 82 PRO A CA 1
ATOM 677 C C . PRO A 1 82 ? 12.905 -7.692 -14.257 1.00 56.12 82 PRO A C 1
ATOM 679 O O . PRO A 1 82 ? 13.310 -7.766 -15.417 1.00 56.12 82 PRO A O 1
ATOM 682 N N . LYS A 1 83 ? 13.346 -6.774 -13.387 1.00 54.06 83 LYS A N 1
ATOM 683 C CA . LYS A 1 83 ? 14.595 -6.066 -13.628 1.00 54.06 83 LYS A CA 1
ATOM 684 C C . LYS A 1 83 ? 15.621 -7.176 -13.722 1.00 54.06 83 LYS A C 1
ATOM 686 O O . LYS A 1 83 ? 15.937 -7.806 -12.713 1.00 54.06 83 LYS A O 1
ATOM 691 N N . GLU A 1 84 ? 16.035 -7.476 -14.947 1.00 55.84 84 GLU A N 1
ATOM 692 C CA . GLU A 1 84 ? 17.297 -8.133 -15.222 1.00 55.84 84 GLU A CA 1
ATOM 693 C C . GLU A 1 84 ? 18.280 -7.508 -14.244 1.00 55.84 84 GLU A C 1
ATOM 695 O O . GLU A 1 84 ? 18.396 -6.282 -14.178 1.00 55.84 84 GLU A O 1
ATOM 700 N N . VAL A 1 85 ? 18.762 -8.351 -13.328 1.00 52.28 85 VAL A N 1
ATOM 701 C CA . VAL A 1 85 ? 19.600 -7.972 -12.194 1.00 52.28 85 VAL A CA 1
ATOM 702 C C . VAL A 1 85 ? 20.817 -7.290 -12.781 1.00 52.28 85 VAL A C 1
ATOM 704 O O . VAL A 1 85 ? 21.780 -7.921 -13.199 1.00 52.28 85 VAL A O 1
ATOM 707 N N . ASP A 1 86 ? 20.710 -5.980 -12.903 1.00 55.59 86 ASP A N 1
ATOM 708 C CA . ASP A 1 86 ? 21.773 -5.122 -13.347 1.00 55.59 86 ASP A CA 1
ATOM 709 C C . ASP A 1 86 ? 22.686 -5.037 -12.129 1.00 55.59 86 ASP A C 1
ATOM 711 O O . ASP A 1 86 ? 22.473 -4.236 -11.219 1.00 55.59 86 ASP A O 1
ATOM 715 N N . ASP A 1 87 ? 23.634 -5.976 -12.072 1.00 54.84 87 ASP A N 1
ATOM 716 C CA . ASP A 1 87 ? 24.667 -6.193 -11.050 1.00 54.84 87 ASP A CA 1
ATOM 717 C C . ASP A 1 87 ? 25.649 -5.002 -10.970 1.00 54.84 87 ASP A C 1
ATOM 719 O O . ASP A 1 87 ? 26.846 -5.131 -10.745 1.00 54.84 87 ASP A O 1
ATOM 723 N N . LYS A 1 88 ? 25.150 -3.779 -11.171 1.00 58.66 88 LYS A N 1
ATOM 724 C CA . LYS A 1 88 ? 25.892 -2.523 -11.094 1.00 58.66 88 LYS A CA 1
ATOM 725 C C . LYS A 1 88 ? 26.093 -2.059 -9.658 1.00 58.66 88 LYS A C 1
ATOM 727 O O . LYS A 1 88 ? 26.415 -0.888 -9.445 1.00 58.66 88 LYS A O 1
ATOM 732 N N . GLN A 1 89 ? 25.934 -2.930 -8.656 1.00 68.94 89 GLN A N 1
ATOM 733 C CA . GLN A 1 89 ? 26.467 -2.592 -7.345 1.00 68.94 89 GLN A CA 1
ATOM 734 C C . GLN A 1 89 ? 27.994 -2.597 -7.463 1.00 68.94 89 GLN A C 1
ATOM 736 O O . GLN A 1 89 ? 28.644 -3.638 -7.435 1.00 68.94 89 GLN A O 1
ATOM 741 N N . GLN A 1 90 ? 28.576 -1.410 -7.619 1.00 66.88 90 GLN A N 1
ATOM 742 C CA . GLN A 1 90 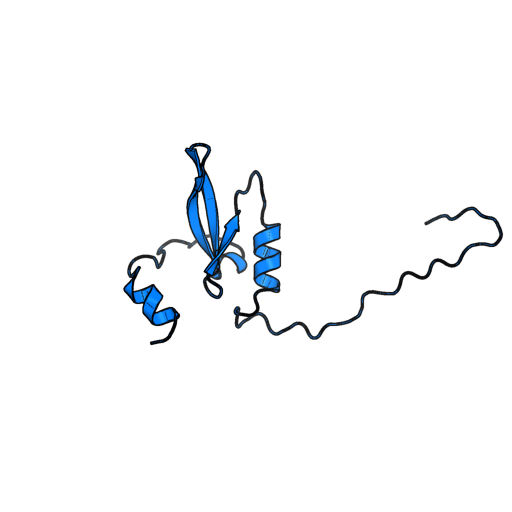? 30.020 -1.269 -7.699 1.00 66.88 90 GLN A CA 1
ATOM 743 C C . GLN A 1 90 ? 30.650 -1.784 -6.403 1.00 66.88 90 GLN A C 1
ATOM 745 O O . GLN A 1 90 ? 30.293 -1.371 -5.296 1.00 66.88 90 GLN A O 1
ATOM 750 N N . LYS A 1 91 ? 31.596 -2.713 -6.545 1.00 72.25 91 LYS A N 1
ATOM 751 C CA . LYS A 1 91 ? 32.391 -3.234 -5.437 1.00 72.25 91 LYS A CA 1
ATOM 752 C C . LYS A 1 91 ? 33.283 -2.110 -4.903 1.00 72.25 91 LYS A C 1
ATOM 754 O O . LYS A 1 91 ? 34.336 -1.827 -5.474 1.00 72.25 91 LYS A O 1
ATOM 759 N N . LEU A 1 92 ? 32.850 -1.472 -3.813 1.00 69.25 92 LEU A N 1
ATOM 760 C CA . LEU A 1 92 ? 33.636 -0.496 -3.054 1.00 69.25 92 LEU A CA 1
ATOM 761 C C . LEU A 1 92 ? 34.949 -1.152 -2.619 1.00 69.25 92 LEU A C 1
ATOM 763 O O . LEU A 1 92 ? 34.981 -2.005 -1.733 1.00 69.25 92 LEU A O 1
ATOM 767 N N . SER A 1 93 ? 36.029 -0.789 -3.301 1.00 73.12 93 SER A N 1
ATOM 768 C CA . SER A 1 93 ? 37.368 -1.288 -3.016 1.00 73.12 93 SER A CA 1
ATOM 769 C C . SER A 1 93 ? 38.084 -0.237 -2.181 1.00 73.12 93 SER A C 1
ATOM 771 O O . SER A 1 93 ? 38.480 0.802 -2.700 1.00 73.12 93 SER A O 1
ATOM 773 N N . PHE A 1 94 ? 38.229 -0.489 -0.881 1.00 65.38 94 PHE A N 1
ATOM 774 C CA . PHE A 1 94 ? 39.018 0.371 -0.004 1.00 65.38 94 PHE A CA 1
ATOM 775 C C . PHE A 1 94 ? 40.504 0.093 -0.239 1.00 65.38 94 PHE A C 1
ATOM 777 O O . PHE A 1 94 ? 41.059 -0.876 0.280 1.00 65.38 94 PHE A O 1
ATOM 784 N N . THR A 1 95 ? 41.167 0.932 -1.028 1.00 69.56 95 THR A N 1
ATOM 785 C CA . THR A 1 95 ? 42.631 0.959 -1.062 1.00 69.56 95 THR A CA 1
ATOM 786 C C . THR A 1 95 ? 43.134 1.667 0.190 1.00 69.56 95 THR A C 1
ATOM 788 O O . THR A 1 95 ? 42.905 2.861 0.373 1.00 69.56 95 THR A O 1
ATOM 791 N N . LYS A 1 96 ? 43.808 0.925 1.073 1.00 61.09 96 LYS A N 1
ATOM 792 C CA . LYS A 1 96 ? 44.440 1.474 2.276 1.00 61.09 96 LYS A CA 1
ATOM 793 C C . LYS A 1 96 ? 45.627 2.354 1.868 1.00 61.09 96 LYS A C 1
ATOM 795 O O . LYS A 1 96 ? 46.564 1.857 1.246 1.00 61.09 96 LYS A O 1
ATOM 800 N N . ALA A 1 97 ? 45.607 3.634 2.237 1.00 61.66 97 ALA A N 1
ATOM 801 C CA . ALA A 1 97 ? 46.783 4.493 2.129 1.00 61.66 97 ALA A CA 1
ATOM 802 C C . ALA A 1 97 ? 47.894 3.991 3.085 1.00 61.66 97 ALA A C 1
ATOM 804 O O . ALA A 1 97 ? 47.579 3.537 4.192 1.00 61.66 97 ALA A O 1
ATOM 805 N N . PRO A 1 98 ? 49.185 4.062 2.708 1.00 66.19 98 PRO A N 1
ATOM 806 C CA . PRO A 1 98 ? 50.300 3.564 3.528 1.00 66.19 98 PRO A CA 1
ATOM 807 C C . PRO A 1 98 ? 50.468 4.289 4.877 1.00 66.19 98 PRO A C 1
ATOM 809 O O . PRO A 1 98 ? 51.195 3.821 5.746 1.00 66.19 98 PRO A O 1
ATOM 812 N N . ASN A 1 99 ? 49.769 5.403 5.069 1.00 66.00 99 ASN A N 1
ATOM 813 C CA . ASN A 1 99 ? 49.907 6.342 6.175 1.00 66.00 99 ASN A CA 1
ATOM 814 C C . ASN A 1 99 ? 48.659 6.441 7.075 1.00 66.00 99 ASN A C 1
ATOM 816 O O . ASN A 1 99 ? 48.563 7.351 7.883 1.00 66.00 99 ASN A O 1
ATOM 820 N N . GLY A 1 100 ? 47.739 5.472 7.016 1.00 59.03 100 GLY A N 1
ATOM 821 C CA . GLY A 1 100 ? 46.775 5.228 8.103 1.00 59.03 100 GLY A CA 1
ATOM 822 C C . GLY A 1 100 ? 45.644 6.248 8.289 1.00 59.03 100 GLY A C 1
ATOM 823 O O . GLY A 1 100 ? 44.761 5.995 9.102 1.00 59.03 100 GLY A O 1
ATOM 824 N N . GLU A 1 101 ? 45.606 7.331 7.518 1.00 58.56 101 GLU A N 1
ATOM 825 C CA . GLU A 1 101 ? 44.549 8.343 7.583 1.00 58.56 101 GLU A CA 1
ATOM 826 C C . GLU A 1 101 ? 43.803 8.385 6.242 1.00 58.56 101 GLU A C 1
ATOM 828 O O . GLU A 1 101 ? 44.380 8.692 5.200 1.00 58.56 101 GLU A O 1
ATOM 833 N N . GLY A 1 102 ? 42.527 7.994 6.252 1.00 51.41 102 GLY A N 1
ATOM 834 C CA . GLY A 1 102 ? 41.642 8.068 5.088 1.00 51.41 102 GLY A CA 1
ATOM 835 C C . GLY A 1 102 ? 40.790 9.335 5.134 1.00 51.41 102 GLY A C 1
ATOM 836 O O . GLY A 1 102 ? 40.141 9.593 6.146 1.00 51.41 102 GLY A O 1
ATOM 837 N N . HIS A 1 103 ? 40.770 10.096 4.039 1.00 48.84 103 HIS A N 1
ATOM 838 C CA . HIS A 1 103 ? 39.766 11.128 3.762 1.00 48.84 103 HIS A CA 1
ATOM 839 C C . HIS A 1 103 ? 38.844 10.632 2.637 1.00 48.84 103 HIS A C 1
ATOM 841 O O . HIS A 1 103 ? 39.299 9.864 1.786 1.00 48.84 103 HIS A O 1
ATOM 847 N N . VAL A 1 104 ? 37.564 11.014 2.711 1.00 56.34 104 VAL A N 1
ATOM 848 C CA . VAL A 1 104 ? 36.444 10.514 1.886 1.00 56.34 104 VAL A CA 1
ATOM 849 C C . VAL A 1 104 ? 36.581 10.846 0.403 1.00 56.34 104 VAL A C 1
ATOM 851 O O . VAL A 1 104 ? 37.081 11.949 0.089 1.00 56.34 104 VAL A O 1
#

pLDDT: mean 70.38, std 14.74, range [42.91, 89.31]